Protein AF-A0A956CKL7-F1 (afdb_monomer_lite)

Structure (mmCIF, N/CA/C/O backbone):
data_AF-A0A956CKL7-F1
#
_entry.id   AF-A0A956CKL7-F1
#
loop_
_atom_site.group_PDB
_atom_site.id
_atom_site.type_symbol
_atom_site.label_atom_id
_atom_site.label_alt_id
_atom_site.label_comp_id
_atom_site.label_asym_id
_atom_site.label_entity_id
_atom_site.label_seq_id
_atom_site.pdbx_PDB_ins_code
_atom_site.Cartn_x
_atom_site.Cartn_y
_atom_site.Cartn_z
_atom_site.occupancy
_atom_site.B_iso_or_equiv
_atom_site.auth_seq_id
_atom_site.auth_comp_id
_atom_site.auth_asym_id
_atom_site.auth_atom_id
_atom_site.pdbx_PDB_model_num
ATOM 1 N N . ASP A 1 1 ? 22.541 -1.224 -14.678 1.00 88.06 1 ASP A N 1
ATOM 2 C CA . ASP A 1 1 ? 22.217 -2.085 -15.826 1.00 88.06 1 ASP A CA 1
ATOM 3 C C . ASP A 1 1 ? 20.852 -1.655 -16.353 1.00 88.06 1 ASP A C 1
ATOM 5 O O . ASP A 1 1 ? 19.940 -1.522 -15.546 1.00 88.06 1 ASP A O 1
ATOM 9 N N . LEU A 1 2 ? 20.736 -1.341 -17.646 1.00 91.44 2 LEU A N 1
ATOM 10 C CA . LEU A 1 2 ? 19.485 -0.857 -18.244 1.00 91.44 2 LEU A CA 1
ATOM 11 C C . LEU A 1 2 ? 18.422 -1.957 -18.324 1.00 91.44 2 LEU A C 1
ATOM 13 O O . LEU A 1 2 ? 17.256 -1.682 -18.059 1.00 91.44 2 LEU A O 1
ATOM 17 N N . ALA A 1 3 ? 18.823 -3.201 -18.596 1.00 93.31 3 ALA A N 1
ATOM 18 C CA . ALA A 1 3 ? 17.882 -4.312 -18.708 1.00 93.31 3 ALA A CA 1
ATOM 19 C C . ALA A 1 3 ? 17.195 -4.588 -17.359 1.00 93.31 3 ALA A C 1
ATOM 21 O O . ALA A 1 3 ? 15.987 -4.807 -17.291 1.00 93.31 3 ALA A O 1
ATOM 22 N N . ALA A 1 4 ? 17.953 -4.491 -16.262 1.00 93.00 4 ALA A N 1
ATOM 23 C CA . ALA A 1 4 ? 17.410 -4.617 -14.912 1.00 93.00 4 ALA A CA 1
ATOM 24 C C . ALA A 1 4 ? 16.378 -3.517 -14.593 1.00 93.00 4 ALA A C 1
ATOM 26 O O . ALA A 1 4 ? 15.325 -3.811 -14.031 1.00 93.00 4 ALA A O 1
ATOM 27 N N . ALA A 1 5 ? 16.642 -2.269 -14.998 1.00 93.56 5 ALA A N 1
ATOM 28 C CA . ALA A 1 5 ? 15.721 -1.152 -14.779 1.00 93.56 5 ALA A CA 1
ATOM 29 C C . ALA A 1 5 ? 14.410 -1.302 -15.574 1.00 93.56 5 ALA A C 1
ATOM 31 O O . ALA A 1 5 ? 13.339 -0.937 -15.089 1.00 93.56 5 ALA A O 1
ATOM 32 N N . GLU A 1 6 ? 14.468 -1.863 -16.784 1.00 95.81 6 GLU A N 1
ATOM 33 C CA . GLU A 1 6 ? 13.277 -2.142 -17.593 1.00 95.81 6 GLU A CA 1
ATOM 34 C C . GLU A 1 6 ? 12.397 -3.228 -16.968 1.00 95.81 6 GLU A C 1
ATOM 36 O O . GLU A 1 6 ? 11.171 -3.079 -16.923 1.00 95.81 6 GLU A O 1
ATOM 41 N N . VAL A 1 7 ? 13.018 -4.287 -16.440 1.00 96.00 7 VAL A N 1
ATOM 42 C CA . VAL A 1 7 ? 12.315 -5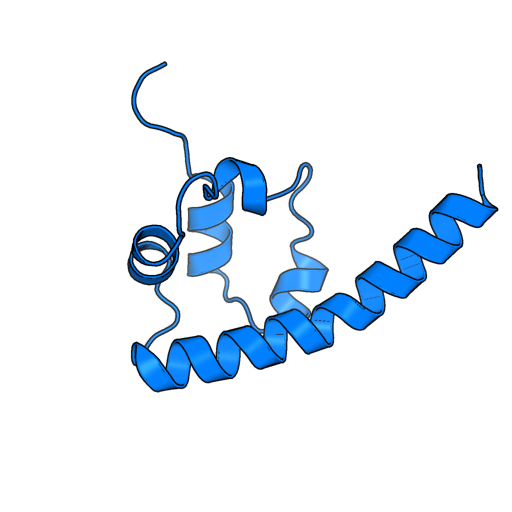.350 -15.711 1.00 96.00 7 VAL A CA 1
ATOM 43 C C . VAL A 1 7 ? 11.672 -4.796 -14.441 1.00 96.00 7 VAL A C 1
ATOM 45 O O . VAL A 1 7 ? 10.487 -5.031 -14.213 1.00 96.00 7 VAL A O 1
ATOM 48 N N . GLU A 1 8 ? 12.397 -4.003 -13.651 1.00 93.31 8 GLU A N 1
ATOM 49 C CA . GLU A 1 8 ? 11.847 -3.354 -12.454 1.00 93.31 8 GLU A CA 1
ATOM 50 C C . GLU A 1 8 ? 10.652 -2.453 -12.800 1.00 93.31 8 GLU A C 1
ATOM 52 O O . GLU A 1 8 ? 9.612 -2.501 -12.141 1.00 93.31 8 GLU A O 1
ATOM 57 N N . ALA A 1 9 ? 10.751 -1.678 -13.883 1.00 92.94 9 ALA A N 1
ATOM 58 C CA . ALA A 1 9 ? 9.657 -0.833 -14.344 1.00 92.94 9 ALA A CA 1
A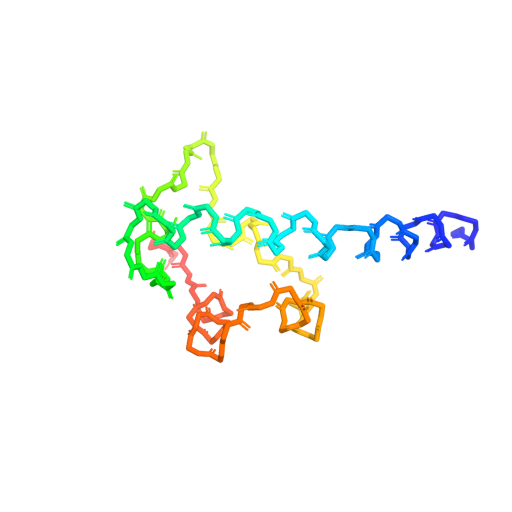TOM 59 C C . ALA A 1 9 ? 8.438 -1.643 -14.811 1.00 92.94 9 ALA A C 1
ATOM 61 O O . ALA A 1 9 ? 7.308 -1.167 -14.675 1.00 92.94 9 ALA A O 1
ATOM 62 N N . LEU A 1 10 ? 8.641 -2.829 -15.393 1.00 95.69 10 LEU A N 1
ATOM 63 C CA . LEU A 1 10 ? 7.557 -3.736 -15.766 1.00 95.69 10 LEU A CA 1
ATOM 64 C C . LEU A 1 10 ? 6.860 -4.292 -14.524 1.00 95.69 10 LEU A C 1
ATOM 66 O O . LEU A 1 10 ? 5.654 -4.091 -14.386 1.00 95.69 10 LEU A O 1
ATOM 70 N N . VAL A 1 11 ? 7.624 -4.881 -13.601 1.00 94.69 11 VAL A N 1
ATOM 71 C CA . VAL A 1 11 ? 7.107 -5.415 -12.332 1.00 94.69 11 VAL A CA 1
ATOM 72 C C . VAL A 1 11 ? 6.348 -4.329 -11.571 1.00 94.69 11 VAL A C 1
ATOM 74 O O . VAL A 1 11 ? 5.193 -4.514 -11.199 1.00 94.69 11 VAL A O 1
ATOM 77 N N . GLY A 1 12 ? 6.922 -3.130 -11.444 1.00 92.50 12 GLY A N 1
ATOM 78 C CA . GLY A 1 12 ? 6.273 -2.012 -10.760 1.00 92.50 12 GLY A CA 1
ATOM 79 C C . GLY A 1 12 ? 4.933 -1.581 -11.375 1.00 92.50 12 GLY A C 1
ATOM 80 O O . GLY A 1 12 ? 4.074 -1.063 -10.660 1.00 92.50 12 GLY A O 1
ATOM 81 N N . ARG A 1 13 ? 4.703 -1.793 -12.681 1.00 94.50 13 ARG A N 1
ATOM 82 C CA . ARG A 1 13 ? 3.390 -1.538 -13.304 1.00 94.50 13 ARG A CA 1
ATOM 83 C C . ARG A 1 13 ? 2.364 -2.607 -12.939 1.00 94.50 13 ARG A C 1
ATOM 85 O O . ARG A 1 13 ? 1.200 -2.253 -12.753 1.00 94.50 13 ARG A O 1
ATOM 92 N N . GLU A 1 14 ? 2.784 -3.864 -12.843 1.00 95.94 14 GLU A N 1
ATOM 93 C CA . GLU A 1 14 ? 1.927 -4.995 -12.467 1.00 95.94 14 GLU A CA 1
ATOM 94 C C . GLU A 1 14 ? 1.518 -4.915 -10.990 1.00 95.94 14 GLU A C 1
ATOM 96 O O . GLU A 1 14 ? 0.339 -5.076 -10.664 1.00 95.94 14 GLU A O 1
ATOM 101 N N . GLU A 1 15 ? 2.442 -4.507 -10.114 1.00 96.00 15 GLU A N 1
ATOM 102 C CA . GLU A 1 15 ? 2.185 -4.372 -8.675 1.00 96.00 15 GLU A CA 1
ATOM 103 C C . GLU A 1 15 ? 1.060 -3.386 -8.330 1.00 96.00 15 GLU A C 1
ATOM 105 O O . GLU A 1 15 ? 0.405 -3.508 -7.297 1.00 96.00 15 GLU A O 1
ATOM 110 N N . ILE A 1 16 ? 0.752 -2.424 -9.203 1.00 97.75 16 ILE A N 1
ATOM 111 C CA . ILE A 1 16 ? -0.357 -1.484 -8.975 1.00 97.75 16 ILE A CA 1
ATOM 112 C C . ILE A 1 16 ? -1.702 -2.216 -8.922 1.00 97.75 16 ILE A C 1
ATOM 114 O O . ILE A 1 16 ? -2.560 -1.865 -8.109 1.00 97.75 16 ILE A O 1
ATOM 118 N N . ALA A 1 17 ? -1.897 -3.231 -9.769 1.00 97.44 17 ALA A N 1
ATOM 119 C CA . ALA A 1 17 ? -3.112 -4.038 -9.750 1.00 97.44 1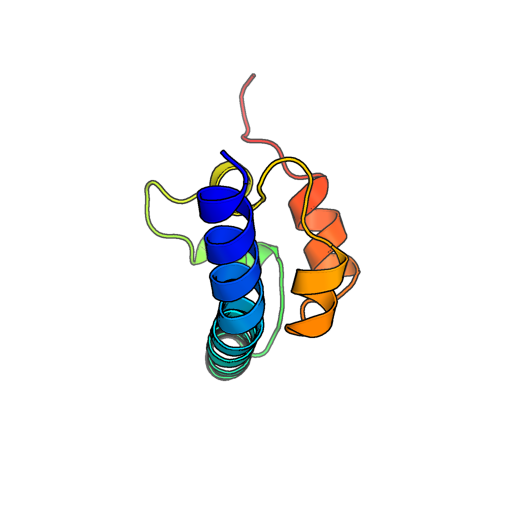7 ALA A CA 1
ATOM 120 C C . ALA A 1 17 ? -3.171 -4.923 -8.496 1.00 97.44 17 ALA A C 1
ATOM 122 O O . ALA A 1 17 ? -4.239 -5.047 -7.896 1.00 97.44 17 ALA A O 1
ATOM 123 N N . HIS A 1 18 ? -2.032 -5.467 -8.059 1.00 97.38 18 HIS A N 1
ATOM 124 C CA . HIS A 1 18 ? -1.940 -6.257 -6.829 1.00 97.38 18 HIS A CA 1
ATOM 125 C C . HIS A 1 18 ? -2.262 -5.426 -5.586 1.00 97.38 18 HIS A C 1
ATOM 127 O O . HIS A 1 18 ? -3.081 -5.838 -4.765 1.00 97.38 18 HIS A O 1
ATOM 133 N N . VAL A 1 19 ? -1.693 -4.221 -5.472 1.00 97.12 19 VAL A N 1
ATOM 134 C CA . VAL A 1 19 ? -1.981 -3.310 -4.355 1.00 97.12 19 VAL A CA 1
ATOM 135 C C . VAL A 1 19 ? -3.453 -2.912 -4.352 1.00 97.12 19 VAL A C 1
ATOM 137 O O . VAL A 1 19 ? -4.075 -2.924 -3.293 1.00 97.12 19 VAL A O 1
ATOM 140 N N . ARG A 1 20 ? -4.040 -2.617 -5.521 1.00 97.94 20 ARG A N 1
ATOM 141 C CA . ARG A 1 20 ? -5.476 -2.325 -5.618 1.00 97.94 20 ARG A CA 1
ATOM 142 C C . ARG A 1 20 ? -6.320 -3.500 -5.131 1.00 97.94 20 ARG A C 1
ATOM 144 O O . ARG A 1 20 ? -7.224 -3.302 -4.331 1.00 97.94 20 ARG A O 1
ATOM 151 N N . PHE A 1 21 ? -6.017 -4.714 -5.585 1.00 97.94 21 PHE A N 1
ATOM 152 C CA . PHE A 1 21 ? -6.726 -5.918 -5.156 1.00 97.94 21 PHE A CA 1
ATOM 153 C C . PHE A 1 21 ? -6.640 -6.115 -3.637 1.00 97.94 21 PHE A C 1
ATOM 155 O O . PHE A 1 21 ? -7.663 -6.320 -2.985 1.00 97.94 21 PHE A O 1
ATOM 162 N N . ALA A 1 22 ? -5.444 -5.990 -3.059 1.00 96.00 22 ALA A N 1
ATOM 163 C CA . ALA A 1 22 ? -5.251 -6.086 -1.615 1.00 96.00 22 ALA A CA 1
ATOM 164 C C . ALA A 1 22 ? -6.029 -4.999 -0.856 1.00 96.00 22 ALA A C 1
ATOM 166 O O . ALA A 1 22 ? -6.639 -5.280 0.174 1.00 96.00 22 ALA A O 1
ATOM 167 N N . LEU A 1 23 ? -6.053 -3.774 -1.383 1.00 97.19 23 LEU A N 1
ATOM 168 C CA . LEU A 1 23 ? -6.764 -2.649 -0.789 1.00 97.19 23 LEU A CA 1
ATOM 169 C C . LEU A 1 23 ? -8.285 -2.854 -0.762 1.00 97.19 23 LEU A C 1
ATOM 171 O O . LEU A 1 23 ? -8.919 -2.521 0.239 1.00 97.19 23 LEU A O 1
ATOM 175 N N . GLU A 1 24 ? -8.869 -3.414 -1.823 1.00 97.38 24 GLU A N 1
ATOM 176 C CA . GLU A 1 24 ? -10.299 -3.748 -1.858 1.00 97.38 24 GLU A CA 1
ATOM 177 C C . GLU A 1 24 ? -10.670 -4.749 -0.755 1.00 97.38 24 GLU A C 1
ATOM 179 O O . GLU A 1 24 ? -11.635 -4.541 -0.018 1.00 97.38 24 GLU A O 1
ATOM 184 N N . TRP A 1 25 ? -9.873 -5.806 -0.575 1.00 97.19 25 TRP A N 1
ATOM 185 C CA . TRP A 1 25 ? -10.105 -6.791 0.486 1.00 97.19 25 TRP A CA 1
ATOM 186 C C . TRP A 1 25 ? -9.854 -6.237 1.882 1.00 97.19 25 TRP A C 1
ATOM 188 O O . TRP A 1 25 ? -10.629 -6.510 2.797 1.00 97.19 25 TRP A O 1
ATOM 198 N N . PHE A 1 26 ? -8.823 -5.407 2.035 1.00 96.38 26 PHE A N 1
ATOM 199 C CA . PHE A 1 26 ? -8.561 -4.713 3.286 1.00 96.38 26 PHE A CA 1
ATOM 200 C C . PHE A 1 26 ? -9.780 -3.880 3.697 1.00 96.38 26 PHE A C 1
ATOM 202 O O . PHE A 1 26 ? -10.356 -4.129 4.753 1.00 96.38 26 PHE A O 1
ATOM 209 N N . LYS A 1 27 ? -10.272 -3.004 2.808 1.00 95.75 27 LYS A N 1
ATOM 210 C CA . LYS A 1 27 ? -11.499 -2.219 3.029 1.00 95.75 27 LYS A CA 1
ATOM 211 C C . LYS A 1 27 ? -12.709 -3.106 3.320 1.00 95.75 27 LYS A C 1
ATOM 213 O O . LYS A 1 27 ? -13.518 -2.774 4.180 1.00 95.75 27 LYS A O 1
ATOM 218 N N . ARG A 1 28 ? -12.848 -4.236 2.619 1.00 96.50 28 ARG A N 1
ATOM 219 C CA . ARG A 1 28 ? -13.966 -5.174 2.801 1.00 96.50 28 ARG A CA 1
ATOM 220 C C . ARG A 1 28 ? -14.011 -5.787 4.201 1.00 96.50 28 ARG A C 1
ATOM 222 O O . ARG A 1 28 ? -15.115 -6.079 4.672 1.00 96.50 28 ARG A O 1
ATOM 229 N N . TRP A 1 29 ? -12.855 -6.015 4.823 1.00 95.06 29 TRP A N 1
ATOM 230 C CA . TRP A 1 29 ? -12.742 -6.654 6.136 1.00 95.06 29 TRP A CA 1
ATOM 231 C C . TRP A 1 29 ? -12.643 -5.668 7.298 1.00 95.06 29 TRP A C 1
ATOM 233 O O . TRP A 1 29 ? -13.160 -5.969 8.368 1.00 95.06 29 TRP A O 1
ATOM 243 N N . THR A 1 30 ? -12.045 -4.496 7.093 1.00 93.56 30 THR A N 1
ATOM 244 C CA . THR A 1 30 ? -11.858 -3.488 8.151 1.00 93.56 30 THR A CA 1
ATOM 245 C C . THR A 1 30 ? -12.870 -2.344 8.089 1.00 93.56 30 THR A C 1
ATOM 247 O O . THR A 1 30 ? -13.005 -1.568 9.030 1.00 93.56 30 THR A O 1
ATOM 250 N N . GLY A 1 31 ? -13.597 -2.217 6.976 1.00 91.88 31 GLY A N 1
ATOM 251 C CA . GLY A 1 31 ? -14.582 -1.162 6.740 1.00 91.88 31 GLY A CA 1
ATOM 252 C C . GLY A 1 31 ? -13.989 0.190 6.332 1.00 91.88 31 GLY A C 1
ATOM 253 O O . GLY A 1 31 ? -14.752 1.098 6.006 1.00 91.88 31 GLY A O 1
ATOM 254 N N . ALA A 1 32 ? -12.660 0.349 6.318 1.00 89.12 32 ALA A N 1
ATOM 255 C CA . ALA A 1 32 ? -12.010 1.618 5.997 1.00 89.12 32 ALA A CA 1
ATOM 256 C C . ALA A 1 32 ? -10.596 1.443 5.420 1.00 89.12 32 ALA A C 1
ATOM 258 O O . ALA A 1 32 ? -9.948 0.413 5.567 1.00 89.12 32 ALA A O 1
ATOM 259 N N . GLN A 1 33 ? -10.080 2.508 4.807 1.00 91.06 33 GLN A N 1
ATOM 260 C CA . GLN A 1 33 ? -8.663 2.649 4.473 1.00 91.06 33 GLN A CA 1
ATOM 261 C C . GLN A 1 33 ? -7.976 3.539 5.514 1.00 91.06 33 GLN A C 1
ATOM 263 O O . GLN A 1 33 ? -7.540 4.648 5.224 1.00 91.06 33 GLN A O 1
ATOM 268 N N . SER A 1 34 ? -7.940 3.075 6.762 1.00 95.69 34 SER A N 1
ATOM 269 C CA . SER A 1 34 ? -7.247 3.789 7.836 1.00 95.69 34 SER A CA 1
ATOM 270 C C . SER A 1 34 ? -5.778 3.381 7.879 1.00 95.69 34 SER A C 1
ATOM 272 O O . SER A 1 34 ? -5.458 2.192 7.830 1.00 95.69 34 SER A O 1
ATOM 274 N N . PHE A 1 35 ? -4.886 4.366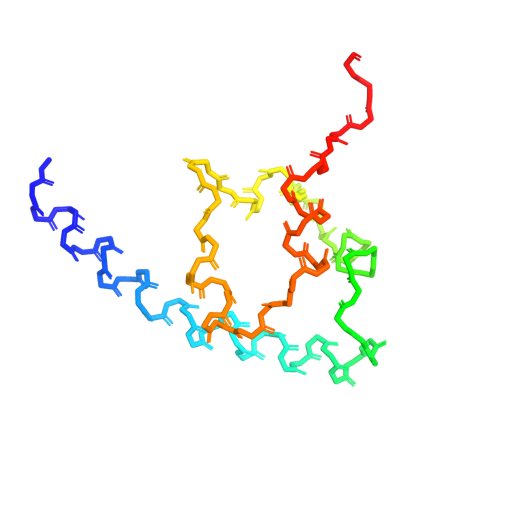 7.998 1.00 97.00 35 PHE A N 1
ATOM 275 C CA . PHE A 1 35 ? -3.467 4.104 8.215 1.00 97.00 35 PHE A CA 1
ATOM 276 C C . PHE A 1 35 ? -3.227 3.344 9.526 1.00 97.00 35 PHE A C 1
ATOM 278 O O . PHE A 1 35 ? -2.444 2.399 9.531 1.00 97.00 35 PHE A O 1
ATOM 285 N N . ASP A 1 36 ? -3.929 3.703 10.604 1.00 95.62 36 ASP A N 1
ATOM 286 C CA . ASP A 1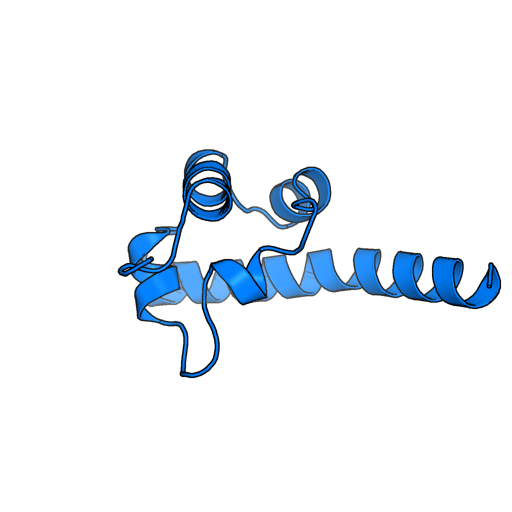 36 ? -3.756 3.074 11.920 1.00 95.62 36 ASP A CA 1
ATOM 287 C C . ASP A 1 36 ? -4.184 1.604 11.909 1.00 95.62 36 ASP A C 1
ATOM 289 O O . ASP A 1 36 ? -3.481 0.743 12.436 1.00 95.62 36 ASP A O 1
ATOM 293 N N . GLU A 1 37 ? -5.304 1.307 11.246 1.00 96.00 37 GLU A N 1
ATOM 294 C CA . GLU A 1 37 ? -5.789 -0.065 11.074 1.00 96.00 37 GLU A CA 1
ATOM 295 C C . GLU A 1 37 ? -4.803 -0.889 10.240 1.00 96.00 37 GLU A C 1
ATOM 297 O O . GLU A 1 37 ? -4.462 -2.019 10.583 1.00 96.00 37 GLU A O 1
ATOM 302 N N . TRP A 1 38 ? -4.290 -0.303 9.153 1.00 96.62 38 TRP A N 1
ATOM 303 C CA . TRP A 1 38 ? -3.305 -0.966 8.306 1.00 96.62 38 TRP A CA 1
ATOM 304 C C . TRP A 1 38 ? -1.999 -1.214 9.059 1.00 96.62 38 TRP A C 1
ATOM 306 O O . TRP A 1 38 ? -1.460 -2.314 8.982 1.00 96.62 38 TRP A O 1
ATOM 316 N N . GLN A 1 39 ? -1.515 -0.227 9.820 1.00 96.06 39 GLN A N 1
ATOM 317 C CA . GLN A 1 39 ? -0.328 -0.358 10.658 1.00 96.06 39 GLN A CA 1
ATOM 318 C C . GLN A 1 39 ? -0.515 -1.469 11.700 1.00 96.06 39 GLN A C 1
ATOM 320 O O . GLN A 1 39 ? 0.401 -2.262 11.897 1.00 96.06 39 GLN A O 1
ATOM 325 N N . GLY A 1 40 ? -1.677 -1.531 12.356 1.00 94.19 40 GLY A N 1
ATOM 326 C CA . GLY A 1 40 ? -1.994 -2.558 13.352 1.00 94.19 40 GLY A CA 1
ATOM 327 C C . GLY A 1 40 ? -2.105 -3.971 12.771 1.00 94.19 40 GLY A C 1
ATOM 328 O O . GLY A 1 40 ? -1.859 -4.941 13.482 1.00 94.19 40 GLY A O 1
ATOM 329 N N . ALA A 1 41 ? -2.427 -4.090 11.481 1.00 94.00 41 ALA A N 1
ATOM 330 C CA . ALA A 1 41 ? -2.532 -5.362 10.773 1.00 94.00 41 ALA A CA 1
ATOM 331 C C . ALA A 1 41 ? -1.195 -5.882 10.208 1.00 94.00 41 ALA A C 1
ATOM 333 O O . ALA A 1 41 ? -1.159 -6.991 9.671 1.00 94.00 41 ALA A O 1
ATOM 334 N N . LEU A 1 42 ? -0.103 -5.110 10.285 1.00 94.25 42 LEU A N 1
ATOM 335 C CA . LEU A 1 42 ? 1.197 -5.557 9.787 1.00 94.25 42 LEU A CA 1
ATOM 336 C C . LEU A 1 42 ? 1.773 -6.657 10.696 1.00 94.25 42 LEU A C 1
ATOM 338 O O . LEU A 1 42 ? 2.001 -6.409 11.880 1.00 94.25 42 LEU A O 1
ATOM 342 N N . PRO A 1 43 ? 2.049 -7.865 10.170 1.00 94.19 43 PRO A N 1
ATOM 343 C CA . PRO A 1 43 ? 2.759 -8.881 10.931 1.00 94.19 43 PRO A CA 1
ATOM 344 C C . PRO A 1 43 ? 4.237 -8.505 11.066 1.00 94.19 43 PRO A C 1
ATOM 346 O O . PRO A 1 43 ? 4.843 -7.999 10.120 1.00 94.19 43 PRO A O 1
ATOM 349 N N . GLU A 1 44 ? 4.851 -8.825 12.202 1.00 91.94 44 GLU A N 1
ATOM 350 C CA . GLU A 1 44 ? 6.306 -8.729 12.354 1.00 91.94 44 GLU A CA 1
ATOM 351 C C . GLU A 1 44 ? 7.028 -9.556 11.266 1.00 91.94 44 GLU A C 1
ATOM 353 O O . GLU A 1 44 ? 6.590 -10.671 10.962 1.00 91.94 44 GLU A O 1
ATOM 358 N N . PRO A 1 45 ? 8.129 -9.058 10.663 1.00 92.44 45 PRO A N 1
ATOM 359 C CA . PRO A 1 45 ? 8.852 -7.811 10.954 1.00 92.44 45 PRO A CA 1
ATOM 360 C C . PRO A 1 45 ? 8.425 -6.612 10.077 1.00 92.44 45 PRO A C 1
ATOM 362 O O . PRO A 1 45 ? 9.195 -5.663 9.884 1.00 92.44 45 PRO A O 1
ATOM 365 N N . LEU A 1 46 ? 7.249 -6.664 9.444 1.00 94.31 46 LEU A N 1
ATOM 366 C CA . LEU A 1 46 ? 6.798 -5.594 8.559 1.00 94.31 46 LEU A CA 1
ATOM 367 C C . LEU A 1 46 ? 6.461 -4.340 9.368 1.00 94.31 46 LEU A C 1
ATOM 369 O O . LEU A 1 46 ? 5.763 -4.379 10.373 1.00 94.31 46 LEU A O 1
ATOM 373 N N . SER A 1 47 ? 6.933 -3.195 8.881 1.00 94.81 47 SER A N 1
ATOM 374 C CA . SER A 1 47 ? 6.660 -1.884 9.470 1.00 94.81 47 SER A CA 1
ATOM 375 C C . SER A 1 47 ? 6.311 -0.870 8.383 1.00 94.81 47 SER A C 1
ATOM 377 O O . SER A 1 47 ? 6.724 -1.048 7.229 1.00 94.81 47 SER A O 1
ATOM 379 N N . PRO A 1 48 ? 5.633 0.244 8.720 1.00 96.44 48 PRO A N 1
ATOM 380 C CA . PRO A 1 48 ? 5.385 1.308 7.754 1.00 96.44 48 PRO A CA 1
ATOM 381 C C . PRO A 1 48 ? 6.669 1.832 7.108 1.00 96.44 48 PRO A C 1
ATOM 383 O O . PRO A 1 48 ? 6.678 2.117 5.916 1.00 96.44 48 PRO A O 1
ATOM 386 N N . MET A 1 49 ? 7.776 1.896 7.856 1.00 94.69 49 MET A N 1
ATOM 387 C CA . MET A 1 49 ? 9.073 2.314 7.321 1.00 94.69 49 MET A CA 1
ATOM 388 C C . MET A 1 49 ? 9.622 1.345 6.267 1.00 94.69 49 MET A C 1
ATOM 390 O O . MET A 1 49 ? 10.102 1.808 5.233 1.00 94.69 49 MET A O 1
ATOM 394 N N . LEU A 1 50 ? 9.531 0.028 6.494 1.00 93.62 50 LEU A N 1
ATOM 395 C CA . LEU A 1 50 ? 9.952 -0.970 5.504 1.00 93.62 50 LEU A CA 1
ATOM 396 C C . LEU A 1 50 ? 9.058 -0.914 4.259 1.00 93.62 50 LEU A C 1
ATOM 398 O O . LEU A 1 50 ? 9.546 -0.910 3.132 1.00 93.62 50 LEU A O 1
ATOM 402 N N . MET A 1 51 ? 7.748 -0.796 4.470 1.00 94.88 51 MET A N 1
ATOM 403 C CA . MET A 1 51 ? 6.753 -0.811 3.401 1.00 94.88 51 MET A CA 1
ATOM 404 C C . MET A 1 51 ? 6.685 0.501 2.611 1.00 94.88 51 MET A C 1
ATOM 406 O O . MET A 1 51 ? 6.106 0.503 1.528 1.00 94.88 51 MET A O 1
ATOM 410 N N . ARG A 1 52 ? 7.226 1.623 3.112 1.00 95.19 52 ARG A N 1
ATOM 411 C CA . ARG A 1 52 ? 7.158 2.951 2.463 1.00 95.19 52 ARG A CA 1
ATOM 412 C C . ARG A 1 52 ? 7.900 2.996 1.128 1.00 95.19 52 ARG A C 1
ATOM 414 O O . ARG A 1 52 ? 7.373 3.550 0.159 1.00 95.19 52 ARG A O 1
ATOM 421 N N . GLY A 1 53 ? 9.091 2.403 1.075 1.00 90.38 53 GLY A N 1
ATOM 422 C CA . GLY A 1 53 ? 10.077 2.673 0.026 1.00 90.38 53 GLY A CA 1
ATOM 423 C C . GLY A 1 53 ? 10.739 4.052 0.184 1.00 90.38 53 GLY A C 1
ATOM 424 O O . GLY A 1 53 ? 10.258 4.912 0.926 1.00 90.38 53 GLY A O 1
ATOM 425 N N . LYS A 1 54 ? 11.877 4.263 -0.486 1.00 88.88 54 LYS A N 1
ATOM 426 C CA . LYS A 1 54 ? 12.620 5.536 -0.479 1.00 88.88 54 LYS A CA 1
ATOM 427 C C . LYS A 1 54 ? 13.120 5.855 -1.899 1.00 88.88 54 LYS A C 1
ATOM 429 O O . LYS A 1 54 ? 14.029 5.165 -2.352 1.00 88.88 54 LYS A O 1
ATOM 434 N N . PRO A 1 55 ? 12.588 6.884 -2.588 1.00 90.69 55 PRO A N 1
ATOM 435 C CA . PRO A 1 55 ? 11.460 7.739 -2.195 1.00 90.69 55 PRO A CA 1
ATOM 436 C C . PRO A 1 55 ? 10.107 7.003 -2.233 1.00 90.69 55 PRO A C 1
ATOM 438 O O . PRO A 1 55 ? 9.985 5.924 -2.813 1.00 90.69 55 PRO A O 1
ATOM 441 N N . LEU A 1 56 ? 9.069 7.597 -1.633 1.00 94.50 56 LEU A N 1
ATOM 442 C CA . LEU A 1 56 ? 7.703 7.080 -1.725 1.00 94.50 56 LEU A CA 1
ATOM 443 C C . LEU A 1 56 ? 7.197 7.181 -3.175 1.00 94.50 56 LEU A C 1
ATOM 445 O O . LEU A 1 56 ? 7.092 8.274 -3.731 1.00 94.50 56 LEU A O 1
ATOM 449 N N . ALA A 1 57 ? 6.810 6.054 -3.779 1.00 94.88 57 ALA A N 1
ATOM 450 C CA . ALA A 1 57 ? 6.222 5.996 -5.124 1.00 94.88 57 ALA A CA 1
ATOM 451 C C . ALA A 1 57 ? 4.759 6.504 -5.157 1.00 94.88 57 ALA A C 1
ATOM 453 O O . ALA A 1 57 ? 3.835 5.774 -5.520 1.00 94.88 57 ALA A O 1
ATOM 454 N N . ARG A 1 58 ? 4.542 7.765 -4.757 1.00 96.44 58 ARG A N 1
ATOM 455 C CA . ARG A 1 58 ? 3.226 8.386 -4.519 1.00 96.44 58 ARG A CA 1
ATOM 456 C C . ARG A 1 58 ? 2.236 8.166 -5.665 1.00 96.44 58 ARG A C 1
ATOM 458 O O . ARG A 1 58 ? 1.179 7.587 -5.445 1.00 96.44 58 ARG A O 1
ATOM 465 N N . ARG A 1 59 ? 2.625 8.491 -6.903 1.00 96.38 59 ARG A N 1
ATOM 466 C CA . ARG A 1 59 ? 1.757 8.334 -8.088 1.00 96.38 59 ARG A CA 1
ATOM 467 C C . ARG A 1 59 ? 1.305 6.891 -8.331 1.00 96.38 59 ARG A C 1
ATOM 469 O O . ARG A 1 59 ? 0.177 6.660 -8.755 1.00 96.38 59 ARG A O 1
ATOM 476 N N . ALA A 1 60 ? 2.179 5.908 -8.102 1.00 96.38 60 ALA A N 1
ATOM 477 C CA . ALA A 1 60 ? 1.829 4.499 -8.285 1.00 96.38 60 ALA A CA 1
ATOM 478 C C . ALA A 1 60 ? 0.810 4.045 -7.230 1.00 96.38 60 ALA A C 1
ATOM 480 O O . ALA A 1 60 ? -0.147 3.345 -7.555 1.00 96.38 60 ALA A O 1
ATOM 481 N N . ARG A 1 61 ? 0.974 4.511 -5.988 1.00 97.44 61 ARG A N 1
ATOM 482 C CA . ARG A 1 61 ? 0.062 4.222 -4.877 1.00 97.44 61 ARG A CA 1
ATOM 483 C C . ARG A 1 61 ? -1.306 4.883 -5.035 1.00 97.44 61 ARG A C 1
ATOM 485 O O . ARG A 1 61 ? -2.315 4.223 -4.814 1.00 97.44 61 ARG A O 1
ATOM 492 N N . GLU A 1 62 ? -1.347 6.130 -5.497 1.00 97.81 62 GLU A N 1
ATOM 493 C CA . GLU A 1 62 ? -2.595 6.823 -5.854 1.00 97.81 62 GLU A CA 1
ATOM 494 C C . GLU A 1 62 ? -3.339 6.065 -6.959 1.00 97.81 62 GLU A C 1
ATOM 496 O O . GLU A 1 62 ? -4.531 5.790 -6.845 1.00 97.81 62 GLU A O 1
ATOM 501 N N . ARG A 1 63 ? -2.627 5.616 -8.004 1.00 97.94 63 ARG A N 1
ATOM 502 C CA . ARG A 1 63 ? -3.208 4.761 -9.054 1.00 97.94 63 ARG A CA 1
ATOM 503 C C . ARG A 1 63 ? -3.712 3.415 -8.530 1.00 97.94 63 ARG A C 1
ATOM 505 O O . ARG A 1 63 ? -4.639 2.852 -9.118 1.00 97.94 63 ARG A O 1
ATOM 512 N N . ALA A 1 64 ? -3.112 2.890 -7.466 1.00 97.75 64 ALA A N 1
ATOM 513 C CA . ALA A 1 64 ? -3.581 1.683 -6.795 1.00 97.75 64 ALA A CA 1
ATOM 514 C C . ALA A 1 64 ? -4.820 1.934 -5.912 1.00 97.75 64 ALA A C 1
ATOM 516 O O . ALA A 1 64 ? -5.490 0.978 -5.538 1.00 97.75 64 ALA A O 1
ATOM 517 N N . GLY A 1 65 ? -5.169 3.196 -5.641 1.00 97.75 65 GLY A N 1
ATOM 518 C CA . GLY A 1 65 ? -6.356 3.591 -4.879 1.00 97.75 65 GLY A CA 1
ATOM 519 C C . GLY A 1 65 ? -6.075 4.031 -3.442 1.00 97.75 65 GLY A C 1
ATOM 520 O O . GLY A 1 65 ? -7.029 4.280 -2.708 1.00 97.75 65 GLY A O 1
ATOM 521 N N . LEU A 1 66 ? -4.802 4.137 -3.039 1.00 97.75 66 LEU A N 1
ATOM 522 C CA . LEU A 1 66 ? -4.437 4.735 -1.754 1.00 97.75 66 LEU A CA 1
ATOM 523 C C . LEU A 1 66 ? -4.694 6.248 -1.795 1.00 97.75 66 LEU A C 1
ATOM 525 O O . LEU A 1 66 ? -4.404 6.909 -2.790 1.00 97.75 66 LEU A O 1
ATOM 529 N N . ASP A 1 67 ? -5.250 6.787 -0.718 1.00 96.88 67 ASP A N 1
ATOM 530 C CA . ASP A 1 67 ? -5.740 8.156 -0.622 1.00 96.88 67 ASP A CA 1
ATOM 531 C C . ASP A 1 67 ? -4.691 9.075 0.005 1.00 96.88 67 ASP A C 1
ATOM 533 O O . ASP A 1 67 ? -3.690 8.632 0.574 1.00 96.88 67 ASP A O 1
ATOM 537 N N . GLY A 1 68 ? -4.914 10.383 -0.138 1.00 97.38 68 GLY A N 1
ATOM 538 C CA . GLY A 1 68 ? -4.021 11.410 0.395 1.00 97.38 68 GLY A CA 1
ATOM 539 C C . GLY A 1 68 ? -3.701 11.205 1.881 1.00 97.38 68 GLY A C 1
ATOM 540 O O . GLY A 1 68 ? -2.518 11.072 2.198 1.00 97.38 68 GLY A O 1
ATOM 541 N N . PRO A 1 69 ? -4.713 11.087 2.766 1.00 97.62 69 PRO A N 1
ATOM 542 C CA . PRO A 1 69 ? -4.490 10.903 4.199 1.00 97.62 69 PRO A CA 1
ATOM 543 C C . PRO A 1 69 ? -3.630 9.681 4.539 1.00 97.62 69 PRO A C 1
ATOM 545 O O . PRO A 1 69 ? -2.697 9.791 5.335 1.00 97.62 69 PRO A O 1
ATOM 548 N N . PHE A 1 70 ? -3.877 8.528 3.906 1.00 97.75 70 PHE A N 1
ATOM 549 C CA . PHE A 1 70 ? -3.052 7.340 4.114 1.00 97.75 70 PHE A CA 1
ATOM 550 C C . PHE A 1 70 ? -1.600 7.576 3.685 1.00 97.75 70 PHE A C 1
ATOM 552 O O . PHE A 1 70 ? -0.667 7.184 4.386 1.00 97.75 70 PHE A O 1
ATOM 559 N N . LEU A 1 71 ? -1.388 8.205 2.525 1.00 98.00 71 LEU A N 1
ATOM 560 C CA . LEU A 1 71 ? -0.048 8.436 1.983 1.00 98.00 71 LEU A CA 1
ATOM 561 C C . LEU A 1 71 ? 0.740 9.472 2.784 1.00 98.00 71 LEU A C 1
ATOM 563 O O . LEU A 1 71 ? 1.948 9.314 2.946 1.00 98.00 71 LEU A O 1
ATOM 567 N N . GLU A 1 72 ? 0.075 10.506 3.291 1.00 97.88 72 GLU A N 1
ATOM 568 C CA . GLU A 1 72 ? 0.660 11.489 4.205 1.00 97.88 72 GLU A CA 1
ATOM 569 C C . GLU A 1 72 ? 1.090 10.835 5.520 1.00 97.88 72 GLU A C 1
ATOM 571 O O . GLU A 1 72 ? 2.244 10.980 5.925 1.00 97.88 72 GLU A O 1
ATOM 576 N N . ALA A 1 73 ? 0.210 10.041 6.140 1.00 97.38 73 ALA A N 1
ATOM 577 C CA . ALA A 1 73 ? 0.533 9.301 7.357 1.00 97.38 73 ALA A CA 1
ATOM 578 C C . ALA A 1 73 ? 1.693 8.317 7.131 1.00 97.38 73 ALA A C 1
ATOM 580 O O . ALA A 1 73 ? 2.648 8.281 7.913 1.00 97.38 73 ALA A O 1
ATOM 581 N N . LEU A 1 74 ? 1.668 7.578 6.015 1.00 97.19 74 LEU A N 1
ATOM 582 C CA . LEU A 1 74 ? 2.736 6.653 5.652 1.00 97.19 74 LEU A CA 1
ATOM 583 C C . LEU A 1 74 ? 4.075 7.362 5.491 1.00 97.19 74 LEU A C 1
ATOM 585 O O . LEU A 1 74 ? 5.071 6.831 5.976 1.00 97.19 74 LEU A O 1
ATOM 589 N N . GLU A 1 75 ? 4.120 8.510 4.816 1.00 96.75 75 GLU A N 1
ATOM 590 C CA . GLU A 1 75 ? 5.347 9.280 4.588 1.00 96.75 75 GLU A CA 1
ATOM 591 C C . GLU A 1 75 ? 5.905 9.882 5.885 1.00 96.75 75 GLU A C 1
ATOM 593 O O . GLU A 1 75 ? 7.116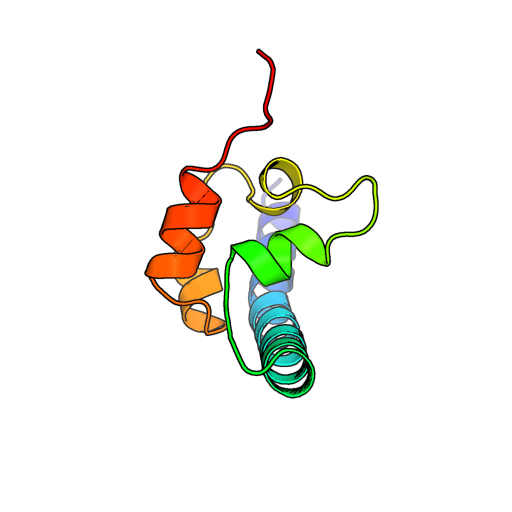 9.819 6.114 1.00 96.75 75 GLU A O 1
ATOM 598 N N . ALA A 1 76 ? 5.025 10.393 6.752 1.00 95.31 76 ALA A N 1
ATOM 599 C CA . ALA A 1 76 ? 5.382 11.048 8.008 1.00 95.31 76 ALA A CA 1
ATOM 600 C C . ALA A 1 76 ? 5.789 10.078 9.129 1.00 95.31 76 ALA A C 1
ATOM 602 O O . ALA A 1 76 ? 6.519 10.470 10.040 1.00 95.31 76 ALA A O 1
ATOM 603 N N . TRP A 1 77 ? 5.336 8.821 9.082 1.00 95.50 77 TRP A N 1
ATOM 604 C CA . TRP A 1 77 ? 5.541 7.864 10.169 1.00 95.50 77 TRP A CA 1
ATOM 605 C C . TRP A 1 77 ? 7.025 7.670 10.526 1.00 95.50 77 TRP A C 1
ATOM 607 O O . TRP A 1 77 ? 7.894 7.610 9.653 1.00 95.50 77 TRP A O 1
ATOM 617 N N . GLN A 1 78 ? 7.325 7.503 11.809 1.00 92.00 78 GLN A N 1
ATOM 618 C CA . GLN A 1 78 ? 8.642 7.101 12.298 1.00 92.00 78 GLN A CA 1
ATOM 619 C C . GLN A 1 78 ? 8.458 6.049 13.396 1.00 92.00 78 GLN A C 1
ATOM 621 O O . GLN A 1 78 ? 7.475 6.122 14.143 1.00 92.00 78 GLN A O 1
ATOM 626 N N . PRO A 1 79 ? 9.371 5.070 13.519 1.00 88.75 79 PRO A N 1
ATOM 627 C CA . PRO A 1 79 ? 9.342 4.151 14.648 1.00 88.75 79 PRO A CA 1
ATOM 628 C C . PRO A 1 79 ? 9.539 4.939 15.948 1.00 88.75 79 PRO A C 1
ATOM 630 O O . PRO A 1 79 ? 10.295 5.911 15.994 1.00 88.75 79 PRO A O 1
ATOM 633 N N . ARG A 1 80 ? 8.852 4.537 17.021 1.00 81.69 80 ARG A N 1
ATOM 634 C CA . ARG A 1 80 ? 9.051 5.160 18.336 1.00 81.69 80 ARG A CA 1
ATOM 635 C C . ARG A 1 80 ? 10.412 4.723 18.884 1.00 81.69 80 ARG A C 1
ATOM 637 O O . ARG A 1 80 ? 10.656 3.524 18.964 1.00 81.69 80 ARG A O 1
ATOM 644 N N . GLY A 1 81 ? 11.246 5.676 19.305 1.00 65.06 81 GLY A N 1
ATOM 645 C CA . GLY A 1 81 ? 12.479 5.395 20.054 1.00 65.06 81 GLY A CA 1
ATOM 646 C C . GLY A 1 81 ? 13.790 5.502 19.270 1.00 65.06 81 GLY A C 1
ATOM 647 O O . GLY A 1 81 ? 14.605 4.586 19.346 1.00 65.06 81 GLY A O 1
ATOM 648 N N . PHE A 1 82 ? 14.009 6.626 18.583 1.00 52.56 82 PHE A N 1
ATOM 649 C CA . PHE A 1 82 ? 15.360 7.133 18.317 1.00 52.56 82 PHE A CA 1
ATOM 650 C C . PHE A 1 82 ? 15.622 8.354 19.194 1.00 52.56 82 PHE A C 1
ATOM 652 O O . PHE A 1 82 ? 14.697 9.195 19.291 1.00 52.56 82 PHE A O 1
#

pLDDT: mean 94.07, std 6.32, range [52.56, 98.0]

Radius of gyration: 13.89 Å; chains: 1; bounding box: 37×20×39 Å

Sequence (82 aa):
DLAAAEVEALVGREEIAHVRFALEWFKRWTGAQSFDEWQGALPEPLSPMLMRGKPLARRARERAGLDGPFLEALEAWQPRGF

Foldseek 3Di:
DVVVVVVVVVVLLVVLQVLLVVQVVLCVVVVDPDLVSVQVPDDPPDHLVVVQDVPRPVVSNVSSVRDPVNNVCSNPDDDPDD

Secondary structure (DSSP, 8-state):
-HHHHHHHHHHHHHHHHHHHHHHHHHHHHHSS--HHHHHHTPPTT--HHHHH-SS--HHHHHHHT--HHHHHHHHH---S--